Protein AF-A0A1Y2CJS6-F1 (afdb_monomer)

InterPro domains:
  IPR002509 NodB homology domain [PF01522] (2-73)
  IPR002509 NodB homology domain [PS51677] (1-78)
  IPR011330 Glycoside hydrolase/deacetylase, beta/alpha-barrel [SSF88713] (2-74)
  IPR050248 Polysaccharide deacetylase, ArnD subfamily [PTHR10587] (2-73)

Radius of gyration: 12.61 Å; Cα contacts (8 Å, |Δi|>4): 88; chains: 1; bounding box: 33×20×25 Å

Secondary structure (DSSP, 8-state):
---HHHHHHHHHTT---EE--SS---GGGS-HHHHHHHHHHHHHHHHHHHS----EE--GGG---HHHHHHHHSTT--

pLDDT: mean 91.57, std 10.04, range [52.81, 98.44]

Foldseek 3Di:
DPPLPVLQVCVVVPDADEAAFDPQDLLLVDDLVNLLCRQQVRQVVSCVRNVDGHLHYAYRVNRDDVSNVVSNPDPSGD

Sequence (78 aa):
LAHPDVLKRVYDAGHQIGIHTWSHPAMSSLTLDQQIAEIVNTAKIIKQIIGVVPTVWRPPYYAVNDDVLKVLHTNSVP

Organism: NCBI:txid329046

Solvent-accessible surface area (backbone atoms only — not comparable to full-atom values): 4673 Å² total; per-residue (Å²): 133,94,57,70,66,58,54,42,52,47,45,76,71,69,48,90,64,62,45,50,52,61,83,60,58,57,48,57,80,48,55,68,68,56,46,49,47,28,47,50,56,39,40,50,53,44,25,73,72,66,73,46,72,44,85,44,75,49,60,33,94,73,34,68,44,72,62,56,53,50,49,74,72,33,88,87,46,111

Nearest PDB structures (foldseek):
  2c1i-assembly1_A  TM=9.605E-01  e=2.984E-05  Streptococcus pneumoniae R6
  2cc0-assembly1_B  TM=9.630E-01  e=1.705E-04  Streptomyces lividans
  6h8n-assembly1_A  TM=9.696E-01  e=2.069E-04  Bacillus subtilis subsp. subtilis str. 168
  6h8l-assembly1_A  TM=9.716E-01  e=2.355E-04  Bacillus subtilis subsp. subtilis str. 168
  7ax7-assembly1_A  TM=9.665E-01  e=5.109E-04  uncultured bacterium

Mean predicted aligned error: 3.43 Å

Structure (mmCIF, N/CA/C/O backbone):
data_AF-A0A1Y2CJS6-F1
#
_entry.id   AF-A0A1Y2CJS6-F1
#
loop_
_atom_site.group_PDB
_atom_site.id
_atom_site.type_symbol
_atom_site.label_atom_id
_atom_site.label_alt_id
_atom_site.label_comp_id
_atom_site.label_asym_id
_atom_site.label_entity_id
_atom_site.label_seq_id
_atom_site.pdbx_PDB_ins_code
_atom_site.Cartn_x
_atom_site.Cartn_y
_atom_site.Cartn_z
_atom_site.occupancy
_atom_site.B_iso_or_equiv
_atom_site.auth_seq_id
_atom_site.auth_comp_id
_atom_site.auth_asym_id
_atom_site.auth_atom_id
_atom_site.pdbx_PDB_model_num
ATOM 1 N N . LEU A 1 1 ? -10.144 8.293 -4.105 1.00 68.12 1 LEU A N 1
ATOM 2 C CA . LEU A 1 1 ? -10.561 6.940 -3.673 1.00 68.12 1 LEU A CA 1
ATOM 3 C C . LEU A 1 1 ? -11.956 6.666 -4.205 1.00 68.12 1 LEU A C 1
ATOM 5 O O . LEU A 1 1 ? -12.782 7.557 -4.071 1.00 68.12 1 LEU A O 1
ATOM 9 N N . ALA A 1 2 ? -12.220 5.494 -4.783 1.00 84.25 2 ALA A N 1
ATOM 10 C CA . ALA A 1 2 ? -13.532 5.205 -5.371 1.00 84.25 2 ALA A CA 1
ATOM 11 C C . ALA A 1 2 ? -14.565 4.671 -4.354 1.00 84.25 2 ALA A C 1
ATOM 13 O O . ALA A 1 2 ? -15.740 4.999 -4.474 1.00 84.25 2 ALA A O 1
ATOM 14 N N . HIS A 1 3 ? -14.139 3.895 -3.340 1.00 93.75 3 HIS A N 1
ATOM 15 C CA . HIS A 1 3 ? -15.054 3.149 -2.448 1.00 93.75 3 HIS A CA 1
ATOM 16 C C . HIS A 1 3 ? -14.607 3.105 -0.965 1.00 93.75 3 HIS A C 1
ATOM 18 O O . HIS A 1 3 ? -14.293 2.033 -0.440 1.00 93.75 3 HIS A O 1
ATOM 24 N N . PRO A 1 4 ? -14.524 4.249 -0.259 1.00 95.00 4 PRO A N 1
ATOM 25 C CA . PRO A 1 4 ? -14.141 4.273 1.160 1.00 95.00 4 PRO A CA 1
ATOM 26 C C . PRO A 1 4 ? -15.166 3.588 2.084 1.00 95.00 4 PRO A C 1
ATOM 28 O O . PRO A 1 4 ? -14.790 3.024 3.110 1.00 95.00 4 PRO A O 1
ATOM 31 N N . ASP A 1 5 ? -16.449 3.596 1.717 1.00 97.06 5 ASP A N 1
ATOM 32 C CA . ASP A 1 5 ? -17.536 2.954 2.462 1.00 97.06 5 ASP A CA 1
ATOM 33 C C . ASP A 1 5 ? -17.409 1.423 2.459 1.00 97.06 5 ASP A C 1
ATOM 35 O O . ASP A 1 5 ? -17.640 0.774 3.479 1.00 97.06 5 ASP A O 1
ATOM 39 N N . VAL A 1 6 ? -16.991 0.843 1.327 1.00 97.38 6 VAL A N 1
ATOM 40 C CA . VAL A 1 6 ? -16.757 -0.599 1.192 1.00 97.38 6 VAL A CA 1
ATOM 41 C C . VAL A 1 6 ? -15.611 -1.025 2.100 1.00 97.38 6 VAL A C 1
ATOM 43 O O . VAL A 1 6 ? -15.762 -1.991 2.843 1.00 97.38 6 VAL A O 1
ATOM 46 N N . LEU A 1 7 ? -14.499 -0.280 2.093 1.00 96.75 7 LEU A N 1
ATOM 47 C CA . LEU A 1 7 ? -13.363 -0.549 2.978 1.00 96.75 7 LEU A CA 1
ATOM 48 C C . LEU A 1 7 ? -13.800 -0.560 4.448 1.00 96.75 7 LEU A C 1
ATOM 50 O O . LEU A 1 7 ? -13.506 -1.516 5.166 1.00 96.75 7 LEU A O 1
ATOM 54 N N . LYS A 1 8 ? -14.539 0.469 4.882 1.00 97.25 8 LYS A N 1
ATOM 55 C CA . LYS A 1 8 ? -15.020 0.546 6.263 1.00 97.25 8 LYS A CA 1
ATOM 56 C C . LYS A 1 8 ? -15.945 -0.623 6.607 1.00 97.25 8 LYS A C 1
ATOM 58 O O . LYS A 1 8 ? -15.765 -1.246 7.642 1.00 97.25 8 LYS A O 1
ATOM 63 N N . ARG A 1 9 ? -16.886 -0.968 5.725 1.00 98.31 9 ARG A N 1
ATOM 64 C CA . ARG A 1 9 ? -17.834 -2.074 5.935 1.00 98.31 9 ARG A CA 1
ATOM 65 C C . ARG A 1 9 ? -17.140 -3.428 6.080 1.00 98.31 9 ARG A C 1
ATOM 67 O O . ARG A 1 9 ? -17.510 -4.208 6.947 1.00 98.31 9 ARG A O 1
ATOM 74 N N . VAL A 1 10 ? -16.146 -3.706 5.235 1.00 98.06 10 VAL A N 1
ATOM 75 C CA . VAL A 1 10 ? -15.360 -4.950 5.290 1.00 98.06 10 VAL A CA 1
ATOM 76 C C . VAL A 1 10 ? -14.570 -5.025 6.598 1.00 98.06 10 VAL A C 1
ATOM 78 O O . VAL A 1 10 ? -14.539 -6.079 7.230 1.00 98.06 10 VAL A O 1
ATOM 81 N N . TYR A 1 11 ? -13.986 -3.905 7.030 1.00 97.88 11 TYR A N 1
ATOM 82 C CA . TYR A 1 11 ? -13.272 -3.826 8.302 1.00 97.88 11 TYR A CA 1
ATOM 83 C C . TYR A 1 11 ? -14.204 -3.985 9.515 1.00 97.88 11 TYR A C 1
ATOM 85 O O . TYR A 1 11 ? -13.933 -4.805 10.387 1.00 97.88 11 TYR A O 1
ATOM 93 N N . ASP A 1 12 ? -15.334 -3.270 9.543 1.00 98.12 12 ASP A N 1
ATOM 94 C CA . ASP A 1 12 ? -16.337 -3.355 10.615 1.00 98.12 12 ASP A CA 1
ATOM 95 C C . ASP A 1 12 ? -16.942 -4.771 10.732 1.00 98.12 12 ASP A C 1
ATOM 97 O O . ASP A 1 12 ? -17.360 -5.180 11.813 1.00 98.12 12 ASP A O 1
ATOM 101 N N . ALA A 1 13 ? -16.964 -5.540 9.636 1.00 98.44 13 ALA A N 1
ATOM 102 C CA . ALA A 1 13 ? -17.377 -6.946 9.619 1.00 98.44 13 ALA A CA 1
ATOM 103 C C . ALA A 1 13 ? -16.317 -7.917 10.186 1.00 98.44 13 ALA A C 1
ATOM 105 O O . ALA A 1 13 ? -16.554 -9.123 10.239 1.00 98.44 13 ALA A O 1
ATOM 106 N N . GLY A 1 14 ? -15.151 -7.415 10.608 1.00 97.75 14 GLY A N 1
ATOM 107 C CA . GLY A 1 14 ? -14.087 -8.203 11.234 1.00 97.75 14 GLY A CA 1
ATOM 108 C C . GLY A 1 14 ? -13.116 -8.865 10.255 1.00 97.75 14 GLY A C 1
ATOM 109 O O . GLY A 1 14 ? -12.335 -9.726 10.661 1.00 97.75 14 GLY A O 1
ATOM 110 N N . HIS A 1 15 ? -13.136 -8.498 8.971 1.00 98.19 15 HIS A N 1
ATOM 111 C CA . HIS A 1 15 ? -12.195 -9.044 7.994 1.00 98.19 15 HIS A CA 1
ATOM 112 C C . HIS A 1 15 ? -10.819 -8.370 8.072 1.00 98.19 15 HIS A C 1
ATOM 114 O O . HIS A 1 15 ? -10.693 -7.172 8.331 1.00 98.19 15 HIS A O 1
ATOM 120 N N . GLN A 1 16 ? -9.770 -9.141 7.776 1.00 96.50 16 GLN A N 1
ATOM 121 C CA . GLN A 1 16 ? -8.418 -8.610 7.637 1.00 96.50 16 GLN A CA 1
ATOM 122 C C . GLN A 1 16 ? -8.297 -7.750 6.373 1.00 96.50 16 GLN A C 1
ATOM 124 O O . GLN A 1 16 ? -8.753 -8.137 5.296 1.00 96.50 16 GLN A O 1
ATOM 129 N N . ILE A 1 17 ? -7.621 -6.608 6.499 1.00 97.19 17 ILE A N 1
ATOM 130 C CA . ILE A 1 17 ? -7.301 -5.715 5.384 1.00 97.19 17 ILE A CA 1
ATOM 131 C C . ILE A 1 17 ? -5.819 -5.849 5.039 1.00 97.19 17 ILE A C 1
ATOM 133 O O . ILE A 1 17 ? -4.965 -5.800 5.923 1.00 97.19 17 ILE A O 1
ATOM 137 N N . GLY A 1 18 ? -5.531 -5.998 3.747 1.00 95.44 18 GLY A N 1
ATOM 138 C CA . GLY A 1 18 ? -4.181 -6.078 3.200 1.00 95.44 18 GLY A CA 1
ATOM 139 C C . GLY A 1 18 ? -3.936 -5.060 2.097 1.00 95.44 18 GLY A C 1
ATOM 140 O O . GLY A 1 18 ? -4.872 -4.573 1.463 1.00 95.44 18 GLY A O 1
ATOM 141 N N . ILE A 1 19 ? -2.665 -4.753 1.852 1.00 96.19 19 ILE A N 1
ATOM 142 C CA . ILE A 1 19 ? -2.246 -3.844 0.784 1.00 96.19 19 ILE A CA 1
ATOM 143 C C . ILE A 1 19 ? -2.011 -4.636 -0.503 1.00 96.19 19 ILE A C 1
ATOM 145 O O . ILE A 1 19 ? -1.317 -5.652 -0.509 1.00 96.19 19 ILE A O 1
ATOM 149 N N . HIS A 1 20 ? -2.554 -4.126 -1.609 1.00 96.94 20 HIS A N 1
ATOM 150 C CA . HIS A 1 20 ? -2.343 -4.665 -2.951 1.00 96.94 20 HIS A CA 1
ATOM 151 C C . HIS A 1 20 ? -1.823 -3.598 -3.922 1.00 96.94 20 HIS A C 1
ATOM 153 O O . HIS A 1 20 ? -2.236 -3.551 -5.077 1.00 96.94 20 HIS A O 1
ATOM 159 N N . THR A 1 21 ? -0.906 -2.752 -3.436 1.00 96.69 21 THR A N 1
ATOM 160 C CA . THR A 1 21 ? -0.377 -1.537 -4.096 1.00 96.69 21 THR A CA 1
ATOM 161 C C . THR A 1 21 ? -1.431 -0.447 -4.310 1.00 96.69 21 THR A C 1
ATOM 163 O O . THR A 1 21 ? -2.609 -0.641 -4.011 1.00 96.69 21 THR A O 1
ATOM 166 N N . TRP A 1 22 ? -0.987 0.718 -4.774 1.00 96.25 22 TRP A N 1
ATOM 167 C CA . TRP A 1 22 ? -1.827 1.891 -4.980 1.00 96.25 22 TRP A CA 1
ATOM 168 C C . TRP A 1 22 ? -2.481 1.874 -6.362 1.00 96.25 22 TRP A C 1
ATOM 170 O O . TRP A 1 22 ? -3.675 2.143 -6.489 1.00 96.25 22 TRP A O 1
ATOM 180 N N . SER A 1 23 ? -1.696 1.551 -7.391 1.00 96.69 23 SER A N 1
ATOM 181 C CA . SER A 1 23 ? -2.091 1.632 -8.800 1.00 96.69 23 SER A CA 1
ATOM 182 C C . SER A 1 23 ? -2.035 0.296 -9.552 1.00 96.69 23 SER A C 1
ATOM 184 O O . SER A 1 23 ? -2.275 0.261 -10.757 1.00 96.69 23 SER A O 1
ATOM 186 N N . HIS A 1 24 ? -1.776 -0.814 -8.850 1.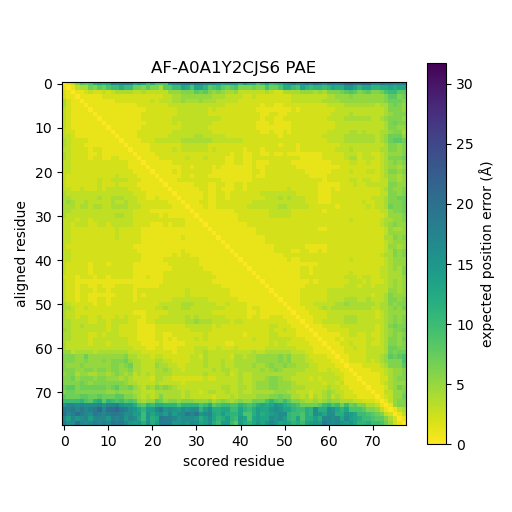00 96.88 24 HIS A N 1
ATOM 187 C CA . HIS A 1 24 ? -1.664 -2.168 -9.409 1.00 96.88 24 HIS A CA 1
ATOM 188 C C . HIS A 1 24 ? -0.530 -2.388 -10.455 1.00 96.88 24 HIS A C 1
ATOM 190 O O . HIS A 1 24 ? -0.736 -3.113 -11.438 1.00 96.88 24 HIS A O 1
ATOM 196 N N . PRO A 1 25 ? 0.686 -1.819 -10.287 1.00 97.19 25 PRO A N 1
ATOM 197 C CA . PRO A 1 25 ? 1.807 -2.080 -11.188 1.00 97.19 25 PRO A CA 1
ATOM 198 C C . PRO A 1 25 ? 2.504 -3.413 -10.880 1.00 97.19 25 PRO A C 1
ATOM 200 O O . PRO A 1 25 ? 2.447 -3.935 -9.765 1.00 97.19 25 PRO A O 1
ATOM 203 N N . ALA A 1 26 ? 3.248 -3.943 -11.853 1.00 96.88 26 ALA A N 1
ATOM 204 C CA . ALA A 1 26 ? 4.225 -4.992 -11.576 1.00 96.88 26 ALA A CA 1
ATOM 205 C C . ALA A 1 26 ? 5.384 -4.397 -10.759 1.00 96.88 26 ALA A C 1
ATOM 207 O O . ALA A 1 26 ? 6.183 -3.619 -11.271 1.00 96.88 26 ALA A O 1
ATOM 208 N N . MET A 1 27 ? 5.484 -4.747 -9.476 1.00 95.50 27 MET A N 1
ATOM 209 C CA . MET A 1 27 ? 6.444 -4.103 -8.567 1.00 95.50 27 MET A CA 1
ATOM 210 C C . MET A 1 27 ? 7.902 -4.309 -8.994 1.00 95.50 27 MET A C 1
ATOM 212 O O . MET A 1 27 ? 8.726 -3.415 -8.827 1.00 95.50 27 MET A O 1
ATOM 216 N N . SER A 1 28 ? 8.211 -5.452 -9.611 1.00 94.62 28 SER A N 1
ATOM 217 C CA . SER A 1 28 ? 9.556 -5.765 -10.101 1.00 94.62 28 SER A CA 1
ATOM 218 C C . SER A 1 28 ? 10.042 -4.861 -11.241 1.00 94.62 28 SER A C 1
ATOM 220 O O . SER A 1 28 ? 11.236 -4.872 -11.530 1.00 94.62 28 SER A O 1
ATOM 222 N N . SER A 1 29 ? 9.156 -4.103 -11.903 1.00 95.06 29 SER A N 1
ATOM 223 C CA . SER A 1 29 ? 9.525 -3.148 -12.960 1.00 95.06 29 SER A CA 1
ATOM 224 C C . SER A 1 29 ? 9.695 -1.711 -12.460 1.00 95.06 29 SER A C 1
ATOM 226 O O . SER A 1 29 ? 9.940 -0.815 -13.264 1.00 95.06 29 SER A O 1
ATOM 228 N N . LEU A 1 30 ? 9.504 -1.471 -11.162 1.00 95.12 30 LEU A N 1
ATOM 229 C CA . LEU A 1 30 ? 9.577 -0.148 -10.549 1.00 95.12 30 LEU A CA 1
ATOM 230 C C . LEU A 1 30 ? 10.922 0.078 -9.861 1.00 95.12 30 LEU A C 1
ATOM 232 O O . LEU A 1 30 ? 11.551 -0.868 -9.383 1.00 95.12 30 LEU A O 1
ATOM 236 N N . THR A 1 31 ? 11.321 1.345 -9.742 1.00 94.50 31 THR A N 1
ATOM 237 C CA . THR A 1 31 ? 12.432 1.744 -8.868 1.00 94.50 31 THR A CA 1
ATOM 238 C C . THR A 1 31 ? 12.061 1.562 -7.395 1.00 94.50 31 THR A C 1
ATOM 240 O O . THR A 1 31 ? 10.882 1.525 -7.043 1.00 94.50 31 THR A O 1
ATOM 243 N N . LEU A 1 32 ? 13.061 1.510 -6.512 1.00 91.31 32 LEU A N 1
ATOM 244 C CA . LEU A 1 32 ? 12.846 1.386 -5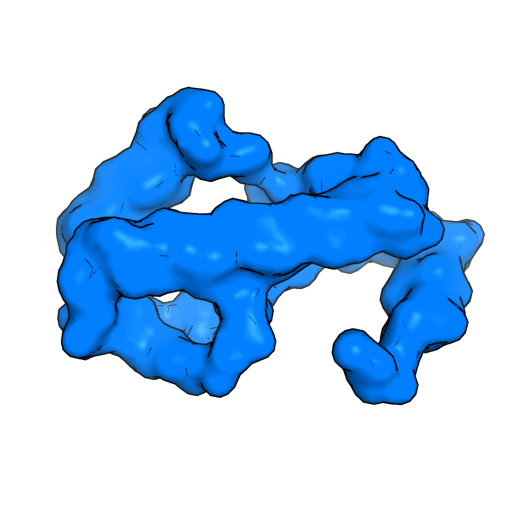.067 1.00 91.31 32 LEU A CA 1
ATOM 245 C C . LEU A 1 32 ? 11.881 2.454 -4.514 1.00 91.31 32 LEU A C 1
ATOM 247 O O . LEU A 1 32 ? 10.925 2.123 -3.816 1.00 91.31 32 LEU A O 1
ATOM 251 N N . ASP A 1 33 ? 12.074 3.723 -4.878 1.00 92.31 33 ASP A N 1
ATOM 252 C CA . ASP A 1 33 ? 11.218 4.824 -4.415 1.00 92.31 33 ASP A CA 1
ATOM 253 C C . ASP A 1 33 ? 9.771 4.682 -4.905 1.00 92.31 33 ASP A C 1
ATOM 255 O O . ASP A 1 33 ? 8.823 4.965 -4.169 1.00 92.31 33 ASP A O 1
ATOM 259 N N . GLN A 1 34 ? 9.585 4.205 -6.139 1.00 95.44 34 GLN A N 1
ATOM 260 C CA . GLN A 1 34 ? 8.260 3.927 -6.691 1.00 95.44 34 GLN A CA 1
ATOM 261 C C . GLN A 1 34 ? 7.588 2.763 -5.953 1.00 95.44 34 GLN A C 1
ATOM 263 O O . GLN A 1 34 ? 6.411 2.857 -5.608 1.00 95.44 34 GLN A O 1
ATOM 268 N N . GLN A 1 35 ? 8.333 1.698 -5.646 1.00 94.12 35 GLN A N 1
ATOM 269 C CA . GLN A 1 35 ? 7.831 0.579 -4.847 1.00 94.12 35 GLN A CA 1
ATOM 270 C C . GLN A 1 35 ? 7.396 1.041 -3.446 1.00 94.12 35 GLN A C 1
ATOM 272 O O . GLN A 1 35 ? 6.308 0.689 -2.986 1.00 94.12 35 GLN A O 1
ATOM 277 N N . ILE A 1 36 ? 8.201 1.880 -2.783 1.00 93.31 36 ILE A N 1
ATOM 278 C CA . ILE A 1 36 ? 7.860 2.467 -1.478 1.00 93.31 36 ILE A CA 1
ATOM 279 C C . ILE A 1 36 ? 6.581 3.304 -1.586 1.00 93.31 36 ILE A C 1
ATOM 281 O O . ILE A 1 36 ? 5.684 3.162 -0.753 1.00 93.31 36 ILE A O 1
ATOM 285 N N . ALA A 1 37 ? 6.461 4.151 -2.612 1.00 94.94 37 ALA A N 1
ATOM 286 C CA . ALA A 1 37 ? 5.294 5.007 -2.803 1.00 94.94 37 ALA A CA 1
ATOM 287 C C . ALA A 1 37 ? 3.993 4.199 -2.959 1.00 94.94 37 ALA A C 1
ATOM 289 O O . ALA A 1 37 ? 2.985 4.539 -2.336 1.00 94.94 37 ALA A O 1
ATOM 290 N N . GLU A 1 38 ? 4.020 3.106 -3.725 1.00 96.56 38 GLU A N 1
ATOM 291 C CA . GLU A 1 38 ? 2.872 2.214 -3.929 1.00 96.56 38 GLU A CA 1
ATOM 292 C C . GLU A 1 38 ? 2.363 1.597 -2.617 1.00 96.56 38 GLU A C 1
ATOM 294 O O . GLU A 1 38 ? 1.152 1.467 -2.406 1.00 96.56 38 GLU A O 1
ATOM 299 N N . ILE A 1 39 ? 3.267 1.248 -1.701 1.00 94.62 39 ILE A N 1
ATOM 300 C CA . ILE A 1 39 ? 2.895 0.642 -0.419 1.00 94.62 39 ILE A CA 1
ATOM 301 C C . ILE A 1 39 ? 2.477 1.715 0.589 1.00 94.62 39 ILE A C 1
ATOM 303 O O . ILE A 1 39 ? 1.392 1.639 1.170 1.00 94.62 39 ILE A O 1
ATOM 307 N N . VAL A 1 40 ? 3.298 2.751 0.763 1.00 94.12 40 VAL A N 1
ATOM 308 C CA . VAL A 1 40 ? 3.097 3.786 1.784 1.00 94.12 40 VAL A CA 1
ATOM 309 C C . VAL A 1 40 ? 1.843 4.613 1.514 1.00 94.12 40 VAL A C 1
ATOM 311 O O . VAL A 1 40 ? 1.099 4.906 2.450 1.00 94.12 40 VAL A O 1
ATOM 314 N N . ASN A 1 41 ? 1.562 4.985 0.262 1.00 95.38 41 ASN A N 1
ATOM 315 C CA . ASN A 1 41 ? 0.354 5.755 -0.052 1.00 95.38 41 ASN A CA 1
ATOM 316 C C . ASN A 1 41 ? -0.917 4.943 0.223 1.00 95.38 41 ASN A C 1
ATOM 318 O O . ASN A 1 41 ? -1.892 5.472 0.763 1.00 95.38 41 ASN A O 1
ATOM 322 N N . THR A 1 42 ? -0.876 3.639 -0.058 1.00 95.75 42 THR A N 1
ATOM 323 C CA . THR A 1 42 ? -1.982 2.724 0.238 1.00 95.75 42 THR A CA 1
ATOM 324 C C . THR A 1 42 ? -2.177 2.551 1.744 1.00 95.75 42 THR A C 1
ATOM 326 O O . THR A 1 42 ? -3.295 2.685 2.239 1.00 95.75 42 THR A O 1
ATOM 329 N N . ALA A 1 43 ? -1.097 2.350 2.504 1.00 95.31 43 ALA A N 1
ATOM 330 C CA . ALA A 1 43 ? -1.158 2.268 3.963 1.00 95.31 43 ALA A CA 1
ATOM 331 C C . ALA A 1 43 ? -1.724 3.555 4.590 1.00 95.31 43 ALA A C 1
ATOM 333 O O . ALA A 1 43 ? -2.579 3.495 5.476 1.00 95.31 43 ALA A O 1
ATOM 334 N N . LYS A 1 44 ? -1.291 4.726 4.100 1.00 95.69 44 LYS A N 1
ATOM 335 C CA . LYS A 1 44 ? -1.756 6.039 4.575 1.00 95.69 44 LYS A CA 1
ATOM 336 C C . LYS A 1 44 ? -3.260 6.202 4.415 1.00 95.69 44 LYS A C 1
ATOM 338 O O . LYS A 1 44 ? -3.921 6.590 5.378 1.00 95.69 44 LYS A O 1
ATOM 343 N N . ILE A 1 45 ? -3.809 5.901 3.236 1.00 96.06 45 ILE A N 1
ATOM 344 C CA . ILE A 1 45 ? -5.246 6.083 3.034 1.00 96.06 45 ILE A CA 1
ATOM 345 C C . ILE A 1 45 ? -6.067 5.062 3.825 1.00 96.06 45 ILE A C 1
ATOM 347 O O . ILE A 1 45 ? -7.096 5.420 4.393 1.00 96.06 45 ILE A O 1
ATOM 351 N N . ILE A 1 46 ? -5.607 3.812 3.932 1.00 96.44 46 ILE A N 1
ATOM 352 C CA . ILE A 1 46 ? -6.310 2.810 4.738 1.00 96.44 46 ILE A CA 1
ATOM 353 C C . ILE A 1 46 ? -6.354 3.268 6.200 1.00 96.44 46 ILE A C 1
ATOM 355 O O . ILE A 1 46 ? -7.437 3.337 6.783 1.00 96.44 46 ILE A O 1
ATOM 359 N N . LYS A 1 47 ? -5.221 3.721 6.752 1.00 96.50 47 LYS A N 1
ATOM 360 C CA . LYS A 1 47 ? -5.165 4.298 8.101 1.00 96.50 47 LYS A CA 1
ATOM 361 C C . LYS A 1 47 ? -6.099 5.495 8.260 1.00 96.50 47 LYS A C 1
ATOM 363 O O . LYS A 1 47 ? -6.756 5.617 9.287 1.00 96.50 47 LYS A O 1
ATOM 368 N N . GLN A 1 48 ? -6.185 6.368 7.260 1.00 96.75 48 GLN A N 1
ATOM 369 C CA . GLN A 1 48 ? -7.077 7.525 7.306 1.00 96.75 48 GLN A CA 1
ATOM 370 C C . GLN A 1 48 ? -8.562 7.128 7.393 1.00 96.75 48 GLN A C 1
ATOM 372 O O . GLN A 1 48 ? -9.340 7.848 8.011 1.00 96.75 48 GLN A O 1
ATOM 377 N N . ILE A 1 49 ? -8.963 6.007 6.786 1.00 96.62 49 ILE A N 1
ATOM 378 C CA . ILE A 1 49 ? -10.375 5.604 6.684 1.00 96.62 49 ILE A CA 1
ATOM 379 C C . ILE A 1 49 ? -10.809 4.723 7.855 1.00 96.62 49 ILE A C 1
ATOM 381 O O . ILE A 1 49 ? -11.901 4.913 8.384 1.00 96.62 49 ILE A O 1
ATOM 385 N N . ILE A 1 50 ? -9.975 3.756 8.247 1.00 97.00 50 ILE A N 1
ATOM 386 C CA . ILE A 1 50 ? -10.328 2.758 9.272 1.00 97.00 50 ILE A CA 1
ATOM 387 C C . ILE A 1 50 ? -9.467 2.846 10.538 1.00 97.00 50 ILE A C 1
ATOM 389 O O . ILE A 1 50 ? -9.641 2.050 11.452 1.00 97.00 50 ILE A O 1
ATOM 393 N N . GLY A 1 51 ? -8.523 3.787 10.614 1.00 96.56 51 GLY A N 1
ATOM 394 C CA . GLY A 1 51 ? -7.666 3.998 11.789 1.00 96.56 51 GLY A CA 1
ATOM 395 C C . GLY A 1 51 ? -6.538 2.976 11.961 1.00 96.56 51 GLY A C 1
ATOM 396 O O . GLY A 1 51 ? -5.685 3.154 12.830 1.00 96.56 51 GLY A O 1
ATOM 397 N N . VAL A 1 52 ? -6.492 1.937 11.124 1.00 94.19 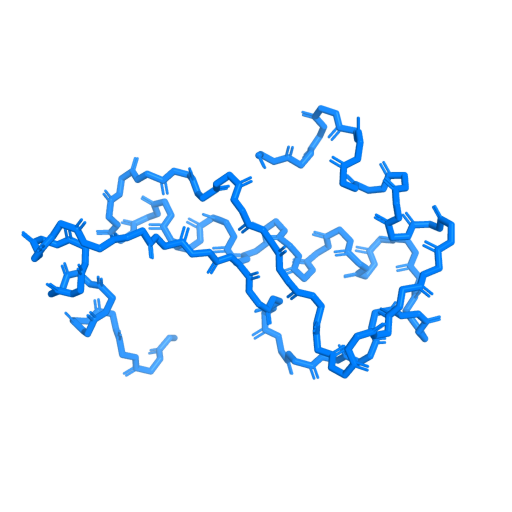52 VAL A N 1
ATOM 398 C CA . VAL A 1 52 ? -5.538 0.826 11.226 1.00 94.19 52 VAL A CA 1
ATOM 399 C C . VAL A 1 52 ? -4.557 0.828 10.066 1.00 94.19 52 VAL A C 1
ATOM 401 O O . VAL A 1 52 ? -4.896 1.125 8.923 1.00 94.19 52 VAL A O 1
ATOM 404 N N . VAL A 1 53 ? -3.321 0.470 10.388 1.00 94.44 53 VAL A N 1
ATOM 405 C CA . VAL A 1 53 ? -2.258 0.207 9.427 1.00 94.44 53 VAL A CA 1
ATOM 406 C C . VAL A 1 53 ? -2.290 -1.281 9.052 1.00 94.44 53 VAL A C 1
ATOM 408 O O . VAL A 1 53 ? -2.159 -2.117 9.947 1.00 94.44 53 VAL A O 1
ATOM 411 N N . PRO A 1 54 ? -2.471 -1.640 7.769 1.00 93.38 54 PRO A N 1
ATOM 412 C CA . PRO A 1 54 ? -2.376 -3.031 7.329 1.00 93.38 54 PRO A CA 1
ATOM 413 C C . PRO A 1 54 ? -0.972 -3.597 7.525 1.00 93.38 54 PRO A C 1
ATOM 415 O O . PRO A 1 54 ? -0.005 -2.941 7.166 1.00 93.38 54 PRO A O 1
ATOM 418 N N . THR A 1 55 ? -0.881 -4.839 7.996 1.00 90.62 55 THR A N 1
ATOM 419 C CA . THR A 1 55 ? 0.390 -5.561 8.205 1.00 90.62 55 THR A CA 1
ATOM 420 C C . THR A 1 55 ? 0.644 -6.652 7.167 1.00 90.62 55 THR A C 1
ATOM 422 O O . THR A 1 55 ? 1.692 -7.292 7.171 1.00 90.62 55 THR A 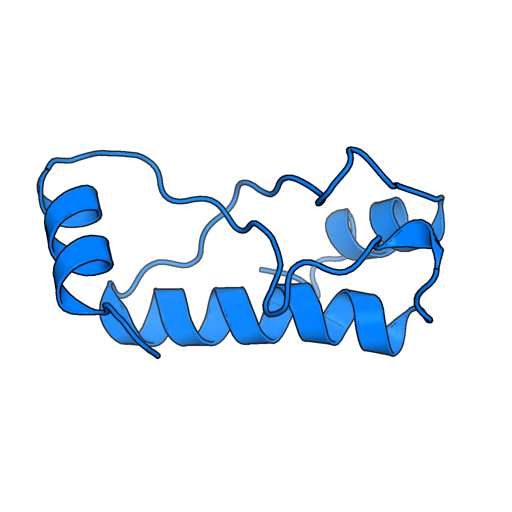O 1
ATOM 425 N N . VAL A 1 56 ? -0.328 -6.907 6.286 1.00 92.88 56 VAL A N 1
ATOM 426 C CA . VAL A 1 56 ? -0.217 -7.907 5.222 1.00 92.88 56 VAL A CA 1
ATOM 427 C C . VAL A 1 56 ? -0.218 -7.235 3.862 1.00 92.88 56 VAL A C 1
ATOM 429 O O . VAL A 1 56 ? -0.955 -6.279 3.607 1.00 92.88 56 VAL A O 1
ATOM 432 N N . TRP A 1 57 ? 0.608 -7.766 2.969 1.00 93.44 57 TRP A N 1
ATOM 433 C CA . TRP A 1 57 ? 0.827 -7.224 1.641 1.00 93.44 57 TRP A CA 1
ATOM 434 C C . TRP A 1 57 ? 0.864 -8.344 0.604 1.00 93.44 57 TRP A C 1
ATOM 436 O O . TRP A 1 57 ? 1.371 -9.434 0.871 1.00 93.44 57 TRP A O 1
ATOM 446 N N . ARG A 1 58 ? 0.336 -8.074 -0.593 1.00 95.12 58 ARG A N 1
ATOM 447 C CA . ARG A 1 58 ? 0.430 -8.979 -1.743 1.00 95.12 58 ARG A CA 1
ATOM 448 C C . ARG A 1 58 ? 0.769 -8.191 -3.014 1.00 95.12 58 ARG A C 1
ATOM 450 O O . ARG 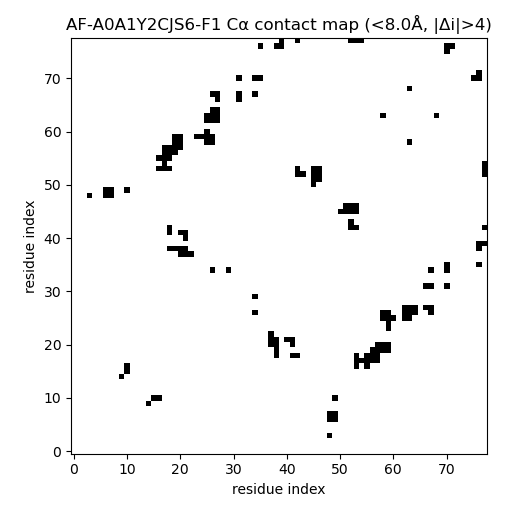A 1 58 ? 0.073 -7.217 -3.303 1.00 95.12 58 ARG A O 1
ATOM 457 N N . PRO A 1 59 ? 1.743 -8.627 -3.829 1.00 95.12 59 PRO A N 1
ATOM 458 C CA . PRO A 1 59 ? 2.068 -7.969 -5.091 1.00 95.12 59 PRO A CA 1
ATOM 459 C C . PRO A 1 59 ? 1.026 -8.254 -6.180 1.00 95.12 59 PRO A C 1
ATOM 461 O O . PRO A 1 59 ? 0.541 -9.390 -6.284 1.00 95.12 59 PRO A O 1
ATOM 464 N N . PRO A 1 60 ? 0.729 -7.279 -7.054 1.00 97.12 60 PRO A N 1
ATOM 465 C CA . PRO A 1 60 ? 0.155 -7.535 -8.370 1.00 97.12 60 PRO A CA 1
ATOM 466 C C . PRO A 1 60 ? 1.003 -8.543 -9.148 1.00 97.12 60 PRO A C 1
ATOM 468 O O . PRO A 1 60 ? 2.234 -8.511 -9.095 1.00 97.12 60 PRO A O 1
ATOM 471 N N . TYR A 1 61 ? 0.340 -9.457 -9.857 1.00 96.50 61 TYR A N 1
ATOM 472 C CA . TYR A 1 61 ? 0.971 -10.468 -10.722 1.00 96.50 61 TYR A CA 1
ATOM 473 C C . TYR A 1 61 ? 1.999 -11.394 -10.049 1.00 96.50 61 TYR A C 1
ATOM 475 O O . TYR A 1 61 ? 2.734 -12.079 -10.750 1.00 96.50 61 TYR A O 1
ATOM 483 N N . TYR A 1 62 ? 2.082 -11.412 -8.713 1.00 93.19 62 TYR A N 1
ATOM 484 C CA . TYR A 1 62 ? 3.175 -12.067 -7.979 1.00 93.19 62 TYR A CA 1
ATOM 485 C C . TYR A 1 62 ? 4.577 -11.547 -8.353 1.00 93.19 62 TYR A C 1
ATOM 487 O O . TYR A 1 62 ? 5.581 -12.201 -8.084 1.00 93.19 62 TYR A O 1
ATOM 495 N N . ALA A 1 63 ? 4.651 -10.358 -8.956 1.00 91.69 63 ALA A N 1
ATOM 496 C CA . ALA A 1 63 ? 5.884 -9.777 -9.459 1.00 91.69 63 ALA A CA 1
ATOM 497 C C . ALA A 1 63 ? 6.704 -9.180 -8.305 1.00 91.69 63 ALA A C 1
ATOM 499 O O . ALA A 1 63 ? 6.378 -8.107 -7.796 1.00 91.69 63 ALA A O 1
ATOM 500 N N . VAL A 1 64 ? 7.765 -9.878 -7.897 1.00 90.88 64 VAL A N 1
ATOM 501 C CA . VAL A 1 64 ? 8.682 -9.476 -6.817 1.00 90.88 64 VAL A CA 1
ATOM 502 C C . VAL A 1 64 ? 10.134 -9.530 -7.285 1.00 90.88 64 VAL A C 1
ATOM 504 O O . VAL A 1 64 ? 10.478 -10.299 -8.178 1.00 90.88 64 VAL A O 1
ATOM 507 N N . ASN A 1 65 ? 10.985 -8.707 -6.677 1.00 88.75 65 ASN A N 1
ATOM 508 C CA . ASN A 1 65 ? 12.440 -8.762 -6.802 1.00 88.75 65 ASN A CA 1
ATOM 509 C C . ASN A 1 65 ? 13.080 -8.467 -5.430 1.00 88.75 65 ASN A C 1
ATOM 511 O O . ASN A 1 65 ? 12.369 -8.214 -4.454 1.00 88.75 65 ASN A O 1
ATOM 515 N N . ASP A 1 66 ? 14.409 -8.483 -5.349 1.00 90.44 66 ASP A N 1
ATOM 516 C CA . ASP A 1 66 ? 15.121 -8.255 -4.085 1.00 90.44 66 ASP A CA 1
ATOM 517 C C . ASP A 1 66 ? 14.836 -6.881 -3.472 1.00 90.44 66 ASP A C 1
ATOM 519 O O . ASP A 1 66 ? 14.809 -6.743 -2.250 1.00 90.44 66 ASP A O 1
ATOM 523 N N . ASP A 1 67 ? 14.590 -5.862 -4.294 1.00 87.75 67 ASP A N 1
ATOM 524 C CA . ASP A 1 67 ? 14.247 -4.530 -3.800 1.00 87.75 67 ASP A CA 1
ATOM 525 C C . ASP A 1 67 ? 12.868 -4.524 -3.141 1.00 87.75 67 ASP A C 1
ATOM 527 O O . ASP A 1 67 ? 12.733 -4.005 -2.036 1.00 87.75 67 ASP A O 1
ATOM 531 N N . VAL A 1 68 ? 11.885 -5.216 -3.726 1.00 86.06 68 VAL A N 1
ATOM 532 C CA . VAL A 1 68 ? 10.564 -5.396 -3.108 1.00 86.06 68 VAL A CA 1
ATOM 533 C C . VAL A 1 68 ? 10.699 -6.064 -1.740 1.00 86.06 68 VAL A C 1
ATOM 535 O O . VAL A 1 68 ? 10.077 -5.623 -0.776 1.00 86.06 68 VAL A O 1
ATOM 538 N N . LEU A 1 69 ? 11.540 -7.096 -1.624 1.00 86.25 69 LEU A N 1
ATOM 539 C CA . LEU A 1 69 ? 11.782 -7.760 -0.342 1.00 86.25 69 LEU A CA 1
ATOM 540 C C . LEU A 1 69 ? 12.443 -6.815 0.672 1.00 86.25 69 LEU A C 1
ATOM 542 O O . LEU A 1 69 ? 12.009 -6.762 1.821 1.00 86.25 69 LEU A O 1
ATOM 546 N N . LYS A 1 70 ? 13.428 -6.006 0.260 1.00 85.69 70 LYS A N 1
ATOM 547 C CA . LYS A 1 70 ? 14.035 -4.989 1.139 1.00 85.69 70 LYS A CA 1
ATOM 548 C C . LYS A 1 70 ? 13.001 -3.984 1.635 1.00 85.69 70 LYS A C 1
ATOM 550 O O . LYS A 1 70 ? 12.995 -3.674 2.823 1.00 85.69 70 LYS A O 1
ATOM 555 N N . VAL A 1 71 ? 12.119 -3.499 0.761 1.00 83.50 71 VAL A N 1
ATOM 556 C CA . VAL A 1 71 ? 11.048 -2.559 1.129 1.00 83.50 71 VAL A CA 1
ATOM 557 C C . VAL A 1 71 ? 10.147 -3.155 2.209 1.00 83.50 71 VAL A C 1
ATOM 559 O O . VAL A 1 71 ? 9.884 -2.489 3.205 1.00 83.50 71 VAL A O 1
ATOM 562 N N . LEU A 1 72 ? 9.738 -4.418 2.059 1.00 83.25 72 LEU A N 1
ATOM 563 C CA . LEU A 1 72 ? 8.873 -5.108 3.025 1.00 83.25 72 LEU A CA 1
ATOM 564 C C . LEU A 1 72 ? 9.566 -5.420 4.359 1.00 83.25 72 LEU A C 1
ATOM 566 O O . LEU A 1 72 ? 8.900 -5.523 5.382 1.00 83.25 72 LEU A O 1
ATOM 570 N N . HIS A 1 73 ? 10.889 -5.591 4.357 1.00 81.44 73 HIS A N 1
ATOM 571 C CA . HIS A 1 73 ? 11.673 -5.887 5.561 1.00 81.44 73 HIS A CA 1
ATOM 572 C C . HIS A 1 73 ? 12.163 -4.626 6.287 1.00 81.44 73 HIS A C 1
ATOM 574 O O . HIS A 1 73 ? 12.701 -4.714 7.392 1.00 81.44 73 HIS A O 1
ATOM 580 N N . THR A 1 74 ? 12.023 -3.451 5.674 1.00 69.62 74 THR A N 1
ATOM 581 C CA . THR A 1 74 ? 12.478 -2.197 6.269 1.00 69.62 74 THR A CA 1
ATOM 582 C C . THR A 1 74 ? 11.378 -1.625 7.160 1.00 69.62 74 THR A C 1
ATOM 584 O O . THR A 1 74 ? 10.268 -1.391 6.695 1.00 69.62 74 THR A O 1
ATOM 587 N N . ASN A 1 75 ? 11.716 -1.264 8.405 1.00 57.97 75 ASN A N 1
ATOM 588 C CA . ASN A 1 75 ? 10.822 -0.590 9.372 1.00 57.97 75 ASN A CA 1
ATOM 589 C C . ASN A 1 75 ? 10.226 0.753 8.881 1.00 57.97 75 ASN A C 1
ATOM 591 O O . ASN A 1 75 ? 9.484 1.414 9.604 1.00 57.97 75 ASN A O 1
ATOM 595 N N . SER A 1 76 ? 10.617 1.212 7.691 1.00 52.81 76 SER A N 1
ATOM 596 C CA . SER A 1 76 ? 10.103 2.411 7.028 1.00 52.81 76 SER A CA 1
ATOM 597 C C . SER A 1 76 ? 8.765 2.175 6.331 1.00 52.81 76 SER A C 1
ATOM 599 O O . SER A 1 76 ? 8.081 3.144 5.995 1.00 52.81 76 SER A O 1
ATOM 601 N N . VAL A 1 77 ? 8.400 0.913 6.104 1.00 58.25 77 VAL A N 1
ATOM 602 C CA . VAL A 1 77 ? 7.081 0.532 5.619 1.00 5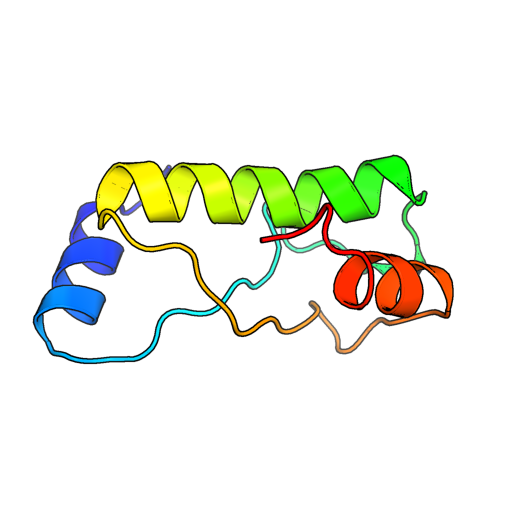8.25 77 VAL A CA 1
ATOM 603 C C . VAL A 1 77 ? 6.275 0.021 6.813 1.00 58.25 77 VAL A C 1
ATOM 605 O O . VAL A 1 77 ? 6.809 -0.772 7.587 1.00 58.25 77 VAL A O 1
ATOM 608 N N . PRO A 1 78 ? 5.055 0.543 7.022 1.00 53.12 78 PRO A N 1
ATOM 609 C CA . PRO A 1 78 ? 4.240 0.188 8.176 1.00 53.12 78 PRO A CA 1
ATOM 610 C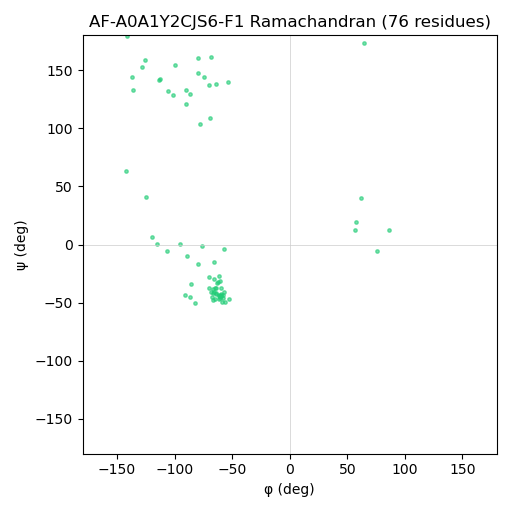 C . PRO A 1 78 ? 3.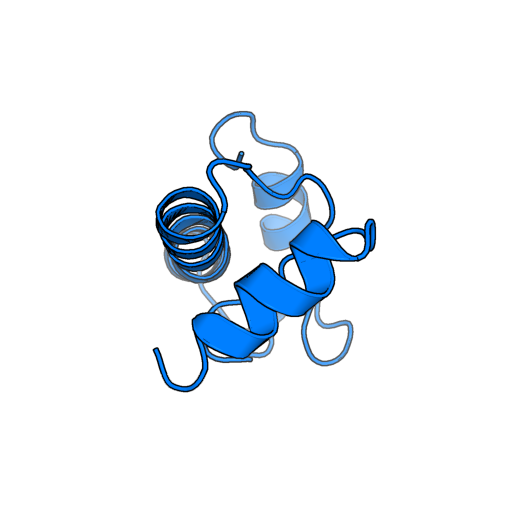873 -1.298 8.265 1.00 53.12 78 PRO A C 1
ATOM 612 O 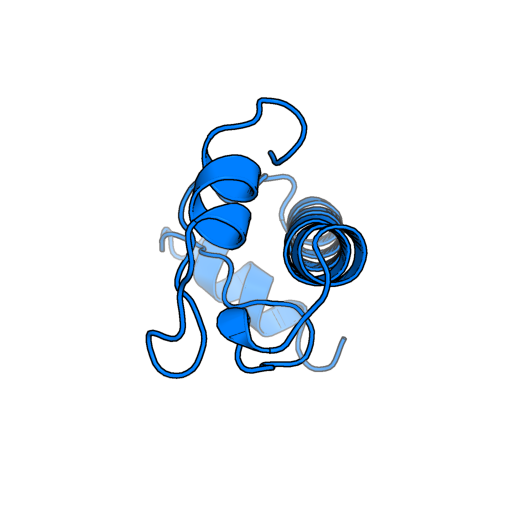O . PRO A 1 78 ? 3.775 -1.941 7.194 1.00 53.12 78 PRO A O 1
#